Protein AF-A0A381VL06-F1 (afdb_monomer)

Nearest PDB structures (foldseek):
  8aa2-assembly1_M  TM=5.803E-01  e=2.758E-03  Bacteroides thetaiotaomicron VPI-5482
  2qqv-assembly1_A  TM=5.423E-01  e=9.545E-03  Arabidopsis thaliana
  2qqw-assembly1_A  TM=5.026E-01  e=5.872E-03  Arabidopsis thaliana
  2xqr-assembly6_K  TM=5.136E-01  e=2.390E-02  Arabidopsis thaliana
  4jnf-assembly1_A  TM=3.519E-01  e=4.912E-01  Escherichia coli K-12

Sequence (172 aa):
MIFITVFSRVNLYGQDDLIFVPDGGIRVDSAGISKALIDTAGSYLIYYSHGPDQGLAVSEDGLDFTVVNIQDHPDHRHHVLPDSTHRRYFVEIEDDTARLKSQSSDSGSGFSMDPGNRYVFSSNDAITGPHVYATYFNNALGEVYMVYLAGEIDNARSIHSEPGNNGWDLGS

Mean predicted aligned error: 9.71 Å

Foldseek 3Di:
DDDDDDPDPPPPPPPPDPPPPDAPEDDDPQKDFLDWDQDPVRKTWTWIDRPPDIWIWIGNVVRHTDTDDPVVDQDPSWDQAPVRKTKDWWWDADPNKIFIWMWIDNVSPDTDGDPDTQDTDDVQQVPPDRDWDWDWDADPQRKIKIWTFGHDVRDTDMFIDDHPCRSSHRHD

Structure (mmCIF, N/CA/C/O backbone):
data_AF-A0A381VL06-F1
#
_entry.id   AF-A0A381VL06-F1
#
loop_
_atom_site.group_PDB
_atom_site.id
_atom_site.type_symbol
_atom_site.label_atom_id
_atom_site.label_alt_id
_atom_site.label_comp_id
_atom_site.label_asym_id
_atom_site.label_entity_id
_atom_site.label_seq_id
_atom_site.pdbx_PDB_ins_code
_atom_site.Cartn_x
_atom_site.Cartn_y
_atom_site.Cartn_z
_atom_site.occupancy
_atom_site.B_iso_or_equiv
_atom_site.auth_seq_id
_atom_site.auth_comp_id
_atom_site.auth_asym_id
_atom_site.auth_atom_id
_atom_site.pdbx_PDB_model_num
ATOM 1 N N . MET A 1 1 ? 17.218 -71.974 28.015 1.00 40.94 1 MET A N 1
ATOM 2 C CA . MET A 1 1 ? 16.210 -70.933 27.730 1.00 40.94 1 MET A CA 1
ATOM 3 C C . MET A 1 1 ? 16.709 -70.164 26.519 1.00 40.94 1 MET A C 1
ATOM 5 O O . MET A 1 1 ? 17.743 -69.521 26.618 1.00 40.94 1 MET A O 1
ATOM 9 N N . ILE A 1 2 ? 16.098 -70.382 25.354 1.00 35.06 2 ILE A N 1
ATOM 10 C CA . ILE A 1 2 ? 16.576 -69.865 24.063 1.00 35.06 2 ILE A CA 1
ATOM 11 C C . ILE A 1 2 ? 15.810 -68.574 23.769 1.00 35.06 2 ILE A C 1
ATOM 13 O O . ILE A 1 2 ? 14.584 -68.594 23.712 1.00 35.06 2 ILE A O 1
ATOM 17 N N . PHE A 1 3 ? 16.532 -67.462 23.621 1.00 34.41 3 PHE A N 1
ATOM 18 C CA . PHE A 1 3 ? 15.980 -66.190 23.162 1.00 34.41 3 PHE A CA 1
ATOM 19 C C . PHE A 1 3 ? 15.841 -66.236 21.639 1.00 34.41 3 PHE A C 1
ATOM 21 O O . PHE A 1 3 ? 16.835 -66.372 20.929 1.00 34.41 3 PHE A O 1
ATOM 28 N N . ILE A 1 4 ? 14.609 -66.141 21.141 1.00 41.66 4 ILE A N 1
ATOM 29 C CA . ILE A 1 4 ? 14.327 -65.963 19.716 1.00 41.66 4 ILE A CA 1
ATOM 30 C C . ILE A 1 4 ? 14.115 -64.469 19.490 1.00 41.66 4 ILE A C 1
ATOM 32 O O . ILE A 1 4 ? 13.088 -63.912 19.871 1.00 41.66 4 ILE A O 1
ATOM 36 N N . THR A 1 5 ? 15.104 -63.816 18.887 1.00 44.34 5 THR A N 1
ATOM 37 C CA . THR A 1 5 ? 14.999 -62.426 18.440 1.00 44.34 5 THR A CA 1
ATOM 38 C C . THR A 1 5 ? 14.318 -62.415 17.074 1.00 44.34 5 THR A C 1
ATOM 40 O O . THR A 1 5 ? 14.905 -62.833 16.077 1.00 44.34 5 THR A O 1
ATOM 43 N N . VAL A 1 6 ? 13.066 -61.965 17.020 1.00 46.78 6 VAL A N 1
ATOM 44 C CA . VAL A 1 6 ? 12.343 -61.769 15.758 1.00 46.78 6 VAL A CA 1
ATOM 45 C C . VAL A 1 6 ? 12.739 -60.407 15.192 1.00 46.78 6 VAL A C 1
ATOM 47 O O . VAL A 1 6 ? 12.321 -59.369 15.699 1.00 46.78 6 VAL A O 1
ATOM 50 N N . PHE A 1 7 ? 13.560 -60.398 14.143 1.00 40.59 7 PHE A N 1
ATOM 51 C CA . PHE A 1 7 ? 13.797 -59.198 13.343 1.00 40.59 7 PHE A CA 1
ATOM 52 C C . PHE A 1 7 ? 12.617 -58.999 12.386 1.00 40.59 7 PHE A C 1
ATOM 54 O O . PHE A 1 7 ? 12.598 -59.551 11.286 1.00 40.59 7 PHE A O 1
ATOM 61 N N . SER A 1 8 ? 11.626 -58.206 12.796 1.00 43.38 8 SER A N 1
ATOM 62 C CA . SER A 1 8 ? 10.633 -57.682 11.857 1.00 43.38 8 SER A CA 1
ATOM 63 C C . SER A 1 8 ? 11.316 -56.675 10.937 1.00 43.38 8 SER A C 1
ATOM 65 O O . SER A 1 8 ? 11.743 -55.607 11.375 1.00 43.38 8 SER A O 1
ATOM 67 N N . ARG A 1 9 ? 11.418 -57.008 9.647 1.00 41.91 9 ARG A N 1
ATOM 68 C CA . ARG A 1 9 ? 11.719 -56.020 8.610 1.00 41.91 9 ARG A CA 1
ATOM 69 C C . ARG A 1 9 ? 10.518 -55.087 8.513 1.00 41.91 9 ARG A C 1
ATOM 71 O O . ARG A 1 9 ? 9.501 -55.446 7.926 1.00 41.91 9 ARG A O 1
ATOM 78 N N . VAL A 1 10 ? 10.623 -53.908 9.117 1.00 43.34 10 VAL A N 1
ATOM 79 C CA . VAL A 1 10 ? 9.731 -52.796 8.792 1.00 43.34 10 VAL A CA 1
ATOM 80 C C . VAL A 1 10 ? 10.083 -52.398 7.364 1.00 43.34 10 VAL A C 1
ATOM 82 O O . VAL A 1 10 ? 11.092 -51.741 7.125 1.00 43.34 10 VAL A O 1
ATOM 85 N N . ASN A 1 11 ? 9.293 -52.863 6.399 1.00 43.97 11 ASN A N 1
ATOM 86 C CA . ASN A 1 11 ? 9.288 -52.250 5.082 1.00 43.97 11 ASN A CA 1
ATOM 87 C C . ASN A 1 11 ? 8.649 -50.872 5.275 1.00 43.97 11 ASN A C 1
ATOM 89 O O . ASN A 1 11 ? 7.426 -50.764 5.352 1.00 43.97 11 ASN A O 1
ATOM 93 N N . LEU A 1 12 ? 9.479 -49.835 5.424 1.00 39.75 12 LEU A N 1
ATOM 94 C CA . LEU A 1 12 ? 9.047 -48.474 5.140 1.00 39.75 12 LEU A CA 1
ATOM 95 C C . LEU A 1 12 ? 8.699 -48.450 3.651 1.00 39.75 12 LEU A C 1
ATOM 97 O O . LEU A 1 12 ? 9.572 -48.309 2.798 1.00 39.75 12 LEU A O 1
ATOM 101 N N . TYR A 1 13 ? 7.423 -48.647 3.344 1.00 47.84 13 TYR A N 1
ATOM 102 C CA . TYR A 1 13 ? 6.878 -48.161 2.093 1.00 47.84 13 TYR A CA 1
ATOM 103 C C . TYR A 1 13 ? 6.886 -46.641 2.214 1.00 47.84 13 TYR A C 1
ATOM 105 O O . TYR A 1 13 ? 6.074 -46.066 2.938 1.00 47.84 13 TYR A O 1
ATOM 113 N N . GLY A 1 14 ? 7.867 -46.002 1.573 1.00 46.75 14 GLY A N 1
ATOM 114 C CA . GLY A 1 14 ? 7.720 -44.606 1.194 1.00 46.75 14 GLY A CA 1
ATOM 115 C C . GLY A 1 14 ? 6.459 -44.543 0.351 1.00 46.75 14 GLY A C 1
ATOM 116 O O . GLY A 1 14 ? 6.389 -45.185 -0.692 1.00 46.75 14 GLY A O 1
ATOM 117 N N . GLN A 1 15 ? 5.420 -43.905 0.878 1.00 51.75 15 GLN A N 1
ATOM 118 C CA . GLN A 1 15 ? 4.230 -43.641 0.099 1.00 51.75 15 GLN A CA 1
ATOM 119 C C . GLN A 1 15 ? 4.653 -42.630 -0.965 1.00 51.75 15 GLN A C 1
ATOM 121 O O . GLN A 1 15 ? 4.953 -41.481 -0.641 1.00 51.75 15 GLN A O 1
ATOM 126 N N . ASP A 1 16 ? 4.783 -43.136 -2.188 1.00 54.09 16 ASP A N 1
ATOM 127 C CA . ASP A 1 16 ? 5.078 -42.372 -3.388 1.00 54.09 16 ASP A CA 1
ATOM 128 C C . ASP A 1 16 ? 4.147 -41.154 -3.482 1.00 54.09 16 ASP A C 1
ATOM 130 O O . ASP A 1 16 ? 2.936 -41.258 -3.278 1.00 54.09 16 ASP A O 1
ATOM 134 N N . ASP A 1 17 ? 4.779 -40.017 -3.765 1.00 55.78 17 ASP A N 1
ATOM 135 C CA . ASP A 1 17 ? 4.251 -38.754 -4.266 1.00 55.78 17 ASP A CA 1
ATOM 136 C C . ASP A 1 17 ? 3.023 -38.158 -3.557 1.00 55.78 17 ASP A C 1
ATOM 138 O O . ASP A 1 17 ? 1.868 -38.534 -3.764 1.00 55.78 17 ASP A O 1
ATOM 142 N N . LEU A 1 18 ? 3.266 -37.081 -2.801 1.00 48.75 18 LEU A N 1
ATOM 143 C CA . LEU A 1 18 ? 2.243 -36.067 -2.561 1.00 48.75 18 LEU A CA 1
ATOM 144 C C . LEU A 1 18 ? 1.823 -35.492 -3.921 1.00 48.75 18 LEU A C 1
ATOM 146 O O . LEU A 1 18 ? 2.473 -34.596 -4.460 1.00 48.75 18 LEU A O 1
ATOM 150 N N . ILE A 1 19 ? 0.741 -36.020 -4.489 1.00 59.50 19 ILE A N 1
ATOM 151 C CA . ILE A 1 19 ? 0.107 -35.443 -5.670 1.00 59.50 19 ILE A CA 1
ATOM 152 C C . ILE A 1 19 ? -0.602 -34.169 -5.212 1.00 59.50 19 ILE A C 1
ATOM 154 O O . ILE A 1 19 ? -1.742 -34.193 -4.749 1.00 59.50 19 ILE A O 1
ATOM 158 N N . PHE A 1 20 ? 0.090 -33.042 -5.339 1.00 53.22 20 PHE A N 1
ATOM 159 C CA . PHE A 1 20 ? -0.535 -31.731 -5.268 1.00 53.22 20 PHE A CA 1
ATOM 160 C C . PHE A 1 20 ? -1.337 -31.529 -6.552 1.00 53.22 20 PHE A C 1
ATOM 162 O O . PHE A 1 20 ? -0.794 -31.126 -7.579 1.00 53.22 20 PHE A O 1
ATOM 169 N N . VAL A 1 21 ? -2.633 -31.839 -6.505 1.00 65.88 21 VAL A N 1
ATOM 170 C CA . VAL A 1 21 ? -3.592 -31.264 -7.450 1.00 65.88 21 VAL A CA 1
ATOM 171 C C . VAL A 1 21 ? -3.866 -29.866 -6.915 1.00 65.88 21 VAL A C 1
ATOM 173 O O . VAL A 1 21 ? -4.488 -29.757 -5.857 1.00 65.88 21 VAL A O 1
ATOM 176 N N . PRO A 1 22 ? -3.353 -28.800 -7.550 1.00 59.28 22 PRO A N 1
ATOM 177 C CA . PRO A 1 22 ? -3.680 -27.471 -7.079 1.00 59.28 22 PRO A CA 1
ATOM 178 C C . PRO A 1 22 ? -5.181 -27.273 -7.296 1.00 59.28 22 PRO A C 1
ATOM 180 O O . PRO A 1 22 ? -5.742 -27.843 -8.240 1.00 59.28 22 PRO A O 1
ATOM 183 N N . ASP A 1 23 ? -5.819 -26.529 -6.400 1.00 62.91 23 ASP A N 1
ATOM 184 C CA . ASP A 1 23 ? -7.258 -26.297 -6.453 1.00 62.91 23 ASP A CA 1
ATOM 185 C C . ASP A 1 23 ? -7.713 -25.761 -7.826 1.00 62.91 23 ASP A C 1
ATOM 187 O O . ASP A 1 23 ? -6.926 -25.305 -8.671 1.00 62.91 23 ASP A O 1
ATOM 191 N N . GLY A 1 24 ? -9.020 -25.880 -8.063 1.00 58.56 24 GLY A N 1
ATOM 192 C CA . GLY A 1 24 ? -9.675 -25.317 -9.241 1.00 58.56 24 GLY A CA 1
ATOM 193 C C . GLY A 1 24 ? -9.765 -23.789 -9.216 1.00 58.56 24 GLY A C 1
ATOM 194 O O . GLY A 1 24 ? -10.389 -23.234 -10.119 1.00 58.56 24 GLY A O 1
ATOM 195 N N . GLY A 1 25 ? -9.173 -23.128 -8.211 1.00 64.25 25 GLY A N 1
ATOM 196 C CA . GLY A 1 25 ? -9.212 -21.687 -8.032 1.00 64.25 25 GLY A CA 1
ATOM 197 C C . GLY A 1 25 ? -8.697 -20.942 -9.262 1.00 64.25 25 GLY A C 1
ATOM 198 O O . GLY A 1 25 ? -8.001 -21.489 -10.126 1.00 64.25 25 GLY A O 1
ATOM 199 N N . ILE A 1 26 ? -9.057 -19.660 -9.369 1.00 65.38 26 ILE A N 1
ATOM 200 C CA . ILE A 1 26 ? -8.645 -18.846 -10.514 1.00 65.38 26 ILE A CA 1
ATOM 201 C C . ILE A 1 26 ? -7.125 -18.751 -10.549 1.00 65.38 26 ILE A C 1
ATOM 203 O O . ILE A 1 26 ? -6.494 -18.147 -9.682 1.00 65.38 26 ILE A O 1
ATOM 207 N N . ARG A 1 27 ? -6.553 -19.264 -11.637 1.00 68.94 27 ARG A N 1
ATOM 208 C CA . ARG A 1 27 ? -5.181 -18.972 -12.031 1.00 68.94 27 ARG A CA 1
ATOM 209 C C . ARG A 1 27 ? -5.211 -17.869 -13.062 1.00 68.94 27 ARG A C 1
ATOM 211 O O . ARG A 1 27 ? -5.679 -18.066 -14.181 1.00 68.94 27 ARG A O 1
ATOM 218 N N . VAL A 1 28 ? -4.720 -16.705 -12.667 1.00 65.56 28 VAL A N 1
ATOM 219 C CA . VAL A 1 28 ? -4.383 -15.661 -13.625 1.00 65.56 28 VAL A CA 1
ATOM 220 C C . VAL A 1 28 ? -2.898 -15.813 -13.920 1.00 65.56 28 VAL A C 1
ATOM 222 O O . VAL A 1 28 ? -2.057 -15.531 -13.066 1.00 65.56 28 VAL A O 1
ATOM 225 N N . ASP A 1 29 ? -2.582 -16.325 -15.107 1.00 69.06 29 ASP A N 1
ATOM 226 C CA . ASP A 1 29 ? -1.197 -16.442 -15.554 1.00 69.06 29 ASP A CA 1
ATOM 227 C C . ASP A 1 29 ? -0.547 -15.056 -15.606 1.00 69.06 29 ASP A C 1
ATOM 229 O O . ASP A 1 29 ? -1.183 -14.068 -15.973 1.00 69.06 29 ASP A O 1
ATOM 233 N N . SER A 1 30 ? 0.731 -14.984 -15.223 1.00 71.50 30 SER A N 1
ATOM 234 C CA . SER A 1 30 ? 1.514 -13.740 -15.257 1.00 71.50 30 SER A CA 1
ATOM 235 C C . SER A 1 30 ? 0.873 -12.566 -14.498 1.00 71.50 30 SER A C 1
ATOM 237 O O . SER A 1 30 ? 1.037 -11.407 -14.890 1.00 71.50 30 SER A O 1
ATOM 239 N N . ALA A 1 31 ? 0.176 -12.857 -13.395 1.00 78.94 31 ALA A N 1
ATOM 240 C CA . ALA A 1 31 ? -0.429 -11.849 -12.537 1.00 78.94 31 ALA A CA 1
ATOM 241 C C . ALA A 1 31 ? 0.341 -11.616 -11.232 1.00 78.94 31 ALA A C 1
ATOM 243 O O . ALA A 1 31 ? 0.864 -12.547 -10.617 1.00 78.94 31 ALA A O 1
ATOM 244 N N . GLY A 1 32 ? 0.368 -10.360 -10.788 1.00 80.44 32 GLY A N 1
ATOM 245 C CA . GLY A 1 32 ? 0.834 -9.973 -9.460 1.00 80.44 32 GLY A CA 1
ATOM 246 C C . GLY A 1 32 ? -0.351 -9.704 -8.541 1.00 80.44 32 GLY A C 1
ATOM 247 O O . GLY A 1 32 ? -1.239 -8.931 -8.892 1.00 80.44 32 GLY A O 1
ATOM 248 N N . ILE A 1 33 ? -0.383 -10.310 -7.353 1.00 84.75 33 ILE A N 1
ATOM 249 C CA . ILE A 1 33 ? -1.401 -9.972 -6.350 1.00 84.75 33 ILE A CA 1
ATOM 250 C C . ILE A 1 33 ? -1.068 -8.590 -5.788 1.00 84.75 33 ILE A C 1
ATOM 252 O O . ILE A 1 33 ? 0.014 -8.384 -5.243 1.00 84.75 33 ILE A O 1
ATOM 256 N N . SER A 1 34 ? -2.002 -7.648 -5.911 1.00 82.62 34 SER A N 1
ATOM 257 C CA . SER A 1 34 ? -1.853 -6.301 -5.357 1.00 82.62 34 SER A CA 1
ATOM 258 C C . SER A 1 34 ? -2.492 -6.178 -3.976 1.00 82.62 34 SER A C 1
ATOM 260 O O . SER A 1 34 ? -1.977 -5.448 -3.131 1.00 82.62 34 SER A O 1
ATOM 262 N N . LYS A 1 35 ? -3.590 -6.903 -3.714 1.00 88.12 35 LYS A N 1
ATOM 263 C CA . LYS A 1 35 ? -4.197 -6.995 -2.380 1.00 88.12 35 LYS A CA 1
ATOM 264 C C . LYS A 1 35 ? -5.121 -8.205 -2.254 1.00 88.12 35 LYS A C 1
ATOM 266 O O . LYS A 1 35 ? -5.853 -8.508 -3.188 1.00 88.12 35 LYS A O 1
ATOM 271 N N . ALA A 1 36 ? -5.160 -8.819 -1.075 1.00 89.38 36 ALA A N 1
ATOM 272 C CA . ALA A 1 36 ? -6.183 -9.789 -0.692 1.00 89.38 36 ALA A CA 1
ATOM 273 C C . ALA A 1 36 ? -6.846 -9.357 0.625 1.00 89.38 36 ALA A C 1
ATOM 275 O O . ALA A 1 36 ? -6.154 -8.894 1.534 1.00 89.38 36 ALA A O 1
ATOM 276 N N . LEU A 1 37 ? -8.173 -9.458 0.723 1.00 91.94 37 LEU A N 1
ATOM 277 C CA . LEU A 1 37 ? -8.927 -9.186 1.953 1.00 91.94 37 LEU A CA 1
ATOM 278 C C . LEU A 1 37 ? -10.281 -9.906 1.959 1.00 91.94 37 LEU A C 1
ATOM 280 O O . LEU A 1 37 ? -10.715 -10.423 0.936 1.00 91.94 37 LEU A O 1
ATOM 284 N N . ILE A 1 38 ? -10.947 -9.885 3.110 1.00 92.56 38 ILE A N 1
ATOM 285 C CA . ILE A 1 38 ? -12.366 -10.221 3.250 1.00 92.56 38 ILE A CA 1
ATOM 286 C C . ILE A 1 38 ? -13.106 -8.901 3.471 1.00 92.56 38 ILE A C 1
ATOM 288 O O . ILE A 1 38 ? -12.672 -8.099 4.304 1.00 92.56 38 ILE A O 1
ATOM 292 N N . ASP A 1 39 ? -14.153 -8.633 2.696 1.00 88.62 39 ASP A N 1
ATOM 293 C CA . ASP A 1 39 ? -14.948 -7.417 2.857 1.00 88.62 39 ASP A CA 1
ATOM 294 C C . ASP A 1 39 ? -15.927 -7.509 4.043 1.00 88.62 39 ASP A C 1
ATOM 296 O O . ASP A 1 39 ? -15.972 -8.488 4.790 1.00 88.62 39 ASP A O 1
ATOM 300 N N . THR A 1 40 ? -16.712 -6.452 4.256 1.00 86.50 40 THR A N 1
ATOM 301 C CA . THR A 1 40 ? -17.678 -6.396 5.362 1.00 86.50 40 THR A CA 1
ATOM 302 C C . THR A 1 40 ? -18.896 -7.296 5.158 1.00 86.50 40 THR A C 1
ATOM 304 O O . THR A 1 40 ? -19.598 -7.570 6.133 1.00 86.50 40 THR A O 1
ATOM 307 N N . ALA A 1 41 ? -19.160 -7.748 3.929 1.00 88.56 41 ALA A N 1
ATOM 308 C CA . ALA A 1 41 ? -20.201 -8.723 3.625 1.00 88.56 41 ALA A CA 1
ATOM 309 C C . ALA A 1 41 ? -19.724 -10.167 3.863 1.00 88.56 41 ALA A C 1
ATOM 311 O O . ALA A 1 41 ? -20.557 -11.060 4.011 1.00 88.56 41 ALA A O 1
ATOM 312 N N . GLY A 1 42 ? -18.410 -10.379 3.982 1.00 90.94 42 GLY A N 1
ATOM 313 C CA . GLY A 1 42 ? -17.792 -11.688 4.179 1.00 90.94 42 GLY A CA 1
ATOM 314 C C . GLY A 1 42 ? -17.232 -12.296 2.894 1.00 90.94 42 GLY A C 1
ATOM 315 O O . GLY A 1 42 ? -16.717 -13.411 2.945 1.00 90.94 42 GLY A O 1
ATOM 316 N N . SER A 1 43 ? -17.286 -11.577 1.771 1.00 92.94 43 SER A N 1
ATOM 317 C CA . SER A 1 43 ? -16.743 -12.040 0.498 1.00 92.94 43 SER A CA 1
ATOM 318 C C . SER A 1 43 ? -15.221 -11.868 0.488 1.00 92.94 43 SER A C 1
ATOM 320 O O . SER A 1 43 ? -14.673 -10.870 0.962 1.00 92.94 43 SER A O 1
ATOM 322 N N . TYR A 1 44 ? -14.513 -12.837 -0.076 1.00 93.19 44 TYR A N 1
ATOM 323 C CA . TYR A 1 44 ? -13.073 -12.803 -0.305 1.00 93.19 44 TYR A CA 1
ATOM 324 C C . TYR A 1 44 ? -12.780 -12.045 -1.598 1.00 93.19 44 TYR A C 1
ATOM 326 O O . TYR A 1 44 ? -13.320 -12.375 -2.650 1.00 93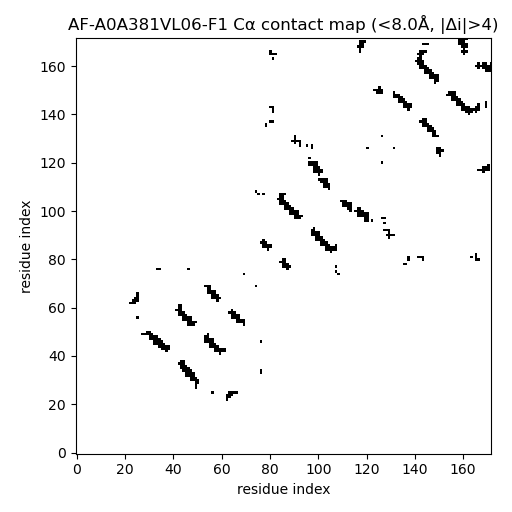.19 44 TYR A O 1
ATOM 334 N N . LEU A 1 45 ? -11.905 -11.044 -1.538 1.00 93.69 45 LEU A N 1
ATOM 335 C CA . LEU A 1 45 ? -11.514 -10.209 -2.673 1.00 93.69 45 LEU A CA 1
ATOM 336 C C . LEU A 1 45 ? -10.015 -10.357 -2.929 1.00 93.69 45 LEU A C 1
ATOM 338 O O . LEU A 1 45 ? -9.203 -10.130 -2.029 1.00 93.69 45 LEU A O 1
ATOM 342 N N . ILE A 1 46 ? -9.648 -10.651 -4.176 1.00 92.50 46 ILE A N 1
ATOM 343 C CA . ILE A 1 46 ? -8.267 -10.645 -4.665 1.00 92.50 46 ILE A CA 1
ATOM 344 C C . ILE A 1 46 ? -8.149 -9.607 -5.776 1.00 92.50 46 ILE A C 1
ATOM 346 O O . ILE A 1 46 ? -8.640 -9.793 -6.889 1.00 92.50 46 ILE A O 1
ATOM 350 N N . TYR A 1 47 ? -7.454 -8.519 -5.473 1.00 92.25 47 TYR A N 1
ATOM 351 C CA . TYR A 1 47 ? -7.005 -7.548 -6.455 1.00 92.25 47 TYR A CA 1
ATOM 352 C C . TYR A 1 47 ? -5.685 -8.018 -7.052 1.00 92.25 47 TYR A C 1
ATOM 354 O O . TYR A 1 47 ? -4.755 -8.388 -6.327 1.00 92.25 47 TYR A O 1
ATOM 362 N N . TYR A 1 48 ? -5.585 -7.965 -8.374 1.00 89.38 48 TYR A N 1
ATOM 363 C CA . TYR A 1 48 ? -4.392 -8.389 -9.094 1.00 89.38 48 TYR A CA 1
ATOM 364 C C . TYR A 1 48 ? -4.073 -7.444 -10.252 1.00 89.38 48 TYR A C 1
ATOM 366 O O . TYR A 1 48 ? -4.943 -6.735 -10.758 1.00 89.38 48 TYR A O 1
ATOM 374 N N . SER A 1 49 ? -2.811 -7.425 -10.662 1.00 87.06 49 SER A N 1
ATOM 375 C CA . SER A 1 49 ? -2.352 -6.811 -11.902 1.00 87.06 49 SER A CA 1
ATOM 376 C C . SER A 1 49 ? -2.027 -7.892 -12.923 1.00 87.06 49 SER A C 1
ATOM 378 O O . SER A 1 49 ? -1.463 -8.923 -12.571 1.00 87.06 49 SER A O 1
ATOM 380 N N . HIS A 1 50 ? -2.351 -7.653 -14.188 1.00 82.31 50 HIS A N 1
ATOM 381 C CA . HIS A 1 50 ? -1.923 -8.485 -15.309 1.00 82.31 50 HIS A CA 1
ATOM 382 C C . HIS A 1 50 ? -1.358 -7.557 -16.388 1.00 82.31 50 HIS A C 1
ATOM 384 O O . HIS A 1 50 ? -2.094 -6.900 -17.121 1.00 82.31 50 HIS A O 1
ATOM 390 N N . GLY A 1 51 ? -0.028 -7.426 -16.420 1.00 79.12 51 GLY A N 1
ATOM 391 C CA . GLY A 1 51 ? 0.623 -6.360 -17.182 1.00 79.12 51 GLY A CA 1
ATOM 392 C C . GLY A 1 51 ? 0.176 -4.969 -16.690 1.00 79.12 51 GLY A C 1
ATOM 393 O O . GLY A 1 51 ? 0.249 -4.716 -15.485 1.00 79.12 51 GLY A O 1
ATOM 394 N N . PRO A 1 52 ? -0.272 -4.059 -17.579 1.00 75.56 52 PRO A N 1
ATOM 395 C CA . PRO A 1 52 ? -0.773 -2.741 -17.182 1.00 75.56 52 PRO A CA 1
ATOM 396 C C . PRO A 1 52 ? -2.191 -2.782 -16.585 1.00 75.56 52 PRO A C 1
ATOM 398 O O . PRO A 1 52 ? -2.615 -1.811 -15.956 1.00 75.56 52 PRO A O 1
ATOM 401 N N . ASP A 1 53 ? -2.921 -3.883 -16.773 1.00 84.12 53 ASP A N 1
ATOM 402 C CA . ASP A 1 53 ? -4.329 -3.979 -16.408 1.00 84.12 53 ASP A CA 1
ATOM 403 C C . ASP A 1 53 ? -4.506 -4.373 -14.939 1.00 84.12 53 ASP A C 1
ATOM 405 O O . ASP A 1 53 ? -3.693 -5.091 -14.352 1.00 84.12 53 ASP A O 1
ATOM 409 N N . GLN A 1 54 ? -5.595 -3.896 -14.336 1.00 88.69 54 GLN A N 1
ATOM 410 C CA . GLN A 1 54 ? -5.996 -4.218 -12.966 1.00 88.69 54 GLN A CA 1
ATOM 411 C C . GLN A 1 54 ? -7.270 -5.058 -13.001 1.00 88.69 54 GLN A C 1
ATOM 413 O O . GLN A 1 54 ? -8.207 -4.733 -13.731 1.00 88.69 54 GLN A O 1
ATOM 418 N N . GLY A 1 55 ? -7.318 -6.103 -12.183 1.00 92.00 55 GLY A N 1
ATOM 419 C CA . GLY A 1 55 ? -8.460 -6.998 -12.070 1.00 92.00 55 GLY A CA 1
ATOM 420 C C . GLY A 1 55 ? -8.875 -7.244 -10.626 1.00 92.00 55 GLY A C 1
ATOM 421 O O . GLY A 1 55 ? -8.144 -6.941 -9.678 1.00 92.00 55 GLY A O 1
ATOM 422 N N . LEU A 1 56 ? -10.078 -7.795 -10.485 1.00 93.62 56 LEU A N 1
ATOM 423 C CA . LEU A 1 56 ? -10.649 -8.237 -9.223 1.00 93.62 56 LEU A CA 1
ATOM 424 C C . LEU A 1 56 ? -11.252 -9.627 -9.422 1.00 93.62 56 LEU A C 1
ATOM 426 O O . LEU A 1 56 ? -12.018 -9.855 -10.359 1.00 93.62 56 LEU A O 1
ATOM 430 N N . ALA A 1 57 ? -10.905 -10.540 -8.526 1.00 92.94 57 ALA A N 1
ATOM 431 C CA . ALA A 1 57 ? -11.562 -11.824 -8.382 1.00 92.94 57 ALA A CA 1
ATOM 432 C C . ALA A 1 57 ? -12.246 -11.891 -7.011 1.00 92.94 57 ALA A C 1
ATOM 434 O O . ALA A 1 57 ? -11.657 -11.475 -6.011 1.00 92.94 57 ALA A O 1
ATOM 435 N N . VAL A 1 58 ? -13.477 -12.401 -6.969 1.00 93.69 58 VAL A N 1
ATOM 436 C CA . VAL A 1 58 ? -14.286 -12.511 -5.743 1.00 93.69 58 VAL A CA 1
ATOM 437 C C . VAL A 1 58 ? -14.665 -13.958 -5.458 1.00 93.69 58 VAL A C 1
ATOM 439 O O . VAL A 1 58 ? -14.842 -14.733 -6.395 1.00 93.69 58 VAL A O 1
ATOM 442 N N . SER A 1 59 ? -14.799 -14.320 -4.186 1.00 92.25 59 SER A N 1
ATOM 443 C CA . SER A 1 59 ? -15.241 -15.645 -3.741 1.00 92.25 59 SER A CA 1
ATOM 444 C C . SER A 1 59 ? -16.088 -15.530 -2.473 1.00 92.25 59 SER A C 1
ATOM 446 O O . SER A 1 59 ? -15.825 -14.680 -1.630 1.00 92.25 59 SER A O 1
ATOM 448 N N . GLU A 1 60 ? -17.088 -16.393 -2.323 1.00 92.38 60 GLU A N 1
ATOM 449 C CA . GLU A 1 60 ? -17.924 -16.476 -1.113 1.00 92.38 60 GLU A CA 1
ATOM 450 C C . GLU A 1 60 ? -17.400 -17.517 -0.109 1.00 92.38 60 GLU A C 1
ATOM 452 O O . GLU A 1 60 ? -17.675 -17.428 1.085 1.00 92.38 60 GLU A O 1
ATOM 457 N N . ASP A 1 61 ? -16.639 -18.510 -0.575 1.00 88.56 61 ASP A N 1
ATOM 458 C CA . ASP A 1 61 ? -16.113 -19.614 0.239 1.00 88.56 61 ASP A CA 1
ATOM 459 C C . ASP A 1 61 ? -14.587 -19.565 0.427 1.00 88.56 61 ASP A C 1
ATOM 461 O O . ASP A 1 61 ? -14.026 -20.350 1.194 1.00 88.56 61 ASP A O 1
ATOM 465 N N . GLY A 1 62 ? -13.920 -18.629 -0.252 1.00 85.50 62 GLY A N 1
ATOM 466 C CA . GLY A 1 62 ? -12.472 -18.451 -0.236 1.00 85.50 62 GLY A CA 1
ATOM 467 C C . GLY A 1 62 ?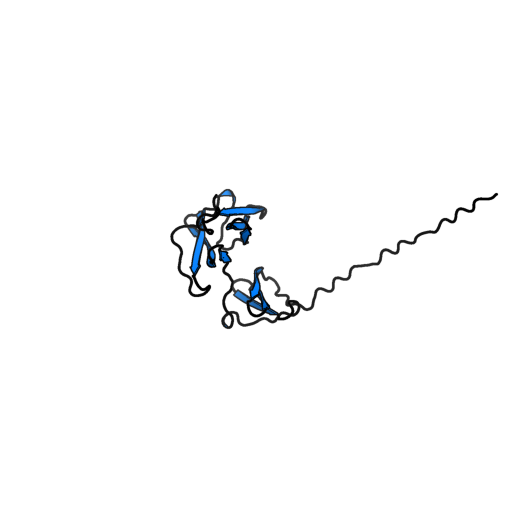 -11.711 -19.486 -1.064 1.00 85.50 62 GLY A C 1
ATOM 468 O O . GLY A 1 62 ? -10.482 -19.508 -1.000 1.00 85.50 62 GLY A O 1
ATOM 469 N N . LEU A 1 63 ? -12.413 -20.333 -1.822 1.00 83.38 63 LEU A N 1
ATOM 470 C CA . LEU A 1 63 ? -11.844 -21.409 -2.633 1.00 83.38 63 LEU A CA 1
ATOM 471 C C . LEU A 1 63 ? -12.125 -21.170 -4.117 1.00 83.38 63 LEU A C 1
ATOM 473 O O . LEU A 1 63 ? -11.200 -21.138 -4.931 1.00 83.38 63 LEU A O 1
ATOM 477 N N . ASP A 1 64 ? -13.391 -20.938 -4.460 1.00 85.19 64 ASP A N 1
ATOM 478 C CA . ASP A 1 64 ? -13.830 -20.738 -5.834 1.00 85.19 64 ASP A CA 1
ATOM 479 C C . ASP A 1 64 ? -13.964 -19.243 -6.124 1.00 85.19 64 ASP A C 1
ATOM 481 O O . ASP A 1 64 ? -14.871 -18.562 -5.639 1.00 85.19 64 ASP A O 1
ATOM 485 N N . PHE A 1 65 ? -13.037 -18.718 -6.924 1.00 88.94 65 PHE A N 1
ATOM 486 C CA . PHE A 1 65 ? -13.027 -17.313 -7.316 1.00 88.94 65 PHE A CA 1
ATOM 487 C C . PHE A 1 65 ? -13.711 -17.102 -8.671 1.00 88.94 65 PHE A C 1
ATOM 489 O O . PHE A 1 65 ? -13.676 -17.961 -9.549 1.00 88.94 65 PHE A O 1
ATOM 496 N N . THR A 1 66 ? -14.298 -15.923 -8.871 1.00 91.38 66 THR A N 1
ATOM 497 C CA . THR A 1 66 ? -14.854 -15.457 -10.151 1.00 91.38 66 THR A CA 1
ATOM 498 C C . THR A 1 66 ? -14.268 -14.090 -10.501 1.00 91.38 66 THR A C 1
ATOM 500 O O . THR A 1 66 ? -14.283 -13.187 -9.666 1.00 91.38 66 THR A O 1
ATOM 503 N N . VAL A 1 67 ? -13.755 -13.918 -11.728 1.00 91.94 67 VAL A N 1
ATOM 504 C CA . VAL A 1 67 ? -13.314 -12.599 -12.217 1.00 91.94 67 VAL A CA 1
ATOM 505 C C . VAL A 1 67 ? -14.535 -11.717 -12.429 1.00 91.94 67 VAL A C 1
ATOM 507 O O . VAL A 1 67 ? -15.479 -12.107 -13.115 1.00 91.94 67 VAL A O 1
ATOM 510 N N . VAL A 1 68 ? -14.486 -10.511 -11.880 1.00 92.75 68 VAL A N 1
ATOM 511 C CA . VAL A 1 68 ? -15.549 -9.513 -11.996 1.00 92.75 68 VAL A CA 1
ATOM 512 C C . VAL A 1 68 ? -14.999 -8.210 -12.559 1.00 92.75 68 VAL A C 1
ATOM 514 O O . VAL A 1 68 ? -13.790 -7.968 -12.588 1.00 92.75 68 VAL A O 1
ATOM 517 N N . ASN A 1 69 ? -15.899 -7.343 -13.013 1.00 92.06 69 ASN A N 1
ATOM 518 C CA . ASN A 1 69 ? -15.525 -5.982 -13.348 1.00 92.06 69 ASN A CA 1
ATOM 519 C C . ASN A 1 69 ? -15.211 -5.217 -12.056 1.00 92.06 69 ASN A C 1
ATOM 521 O O . ASN A 1 69 ? -16.080 -4.999 -11.216 1.00 92.06 69 ASN A O 1
ATOM 525 N N . ILE A 1 70 ? -13.959 -4.781 -11.919 1.00 92.12 70 ILE A N 1
ATOM 526 C CA . ILE A 1 70 ? -13.474 -4.068 -10.733 1.00 92.12 70 ILE A CA 1
ATOM 527 C C . ILE A 1 70 ? -14.274 -2.792 -10.426 1.00 92.12 70 ILE A C 1
ATOM 529 O O . ILE A 1 70 ? -14.372 -2.411 -9.266 1.00 92.12 70 ILE A O 1
ATOM 533 N N . GLN A 1 71 ? -14.860 -2.140 -11.437 1.00 91.12 71 GLN A N 1
ATOM 534 C CA . GLN A 1 71 ? -15.623 -0.896 -11.256 1.00 91.12 71 GLN A CA 1
ATOM 535 C C . GLN A 1 71 ? -16.999 -1.112 -10.614 1.00 91.12 71 GLN A C 1
ATOM 537 O O . GLN A 1 71 ? -17.600 -0.153 -10.135 1.00 91.12 71 GLN A O 1
ATOM 542 N N . ASP A 1 72 ? -17.480 -2.355 -10.578 1.00 91.81 72 ASP A N 1
ATOM 543 C CA . ASP A 1 72 ? -18.765 -2.701 -9.966 1.00 91.81 72 ASP A CA 1
ATOM 544 C C . ASP A 1 72 ? -18.629 -2.945 -8.448 1.00 91.81 72 ASP A C 1
ATOM 546 O O . ASP A 1 72 ? -19.626 -3.176 -7.763 1.00 91.81 72 ASP A O 1
ATOM 550 N N . HIS A 1 73 ? -17.406 -2.861 -7.905 1.00 89.94 73 HIS A N 1
ATOM 551 C CA . HIS A 1 73 ? -17.089 -3.103 -6.497 1.00 89.94 73 HIS A CA 1
ATOM 552 C C . HIS A 1 73 ? -16.364 -1.904 -5.856 1.00 89.94 73 HIS A C 1
ATOM 554 O O . HIS A 1 73 ? -15.602 -1.202 -6.527 1.00 89.94 73 HIS A O 1
ATOM 560 N N . PRO A 1 74 ? -16.549 -1.654 -4.543 1.00 88.62 74 PRO A N 1
ATOM 561 C CA . PRO A 1 74 ? -15.779 -0.635 -3.838 1.00 88.62 74 PRO A CA 1
ATOM 562 C C . PRO A 1 74 ? -14.277 -0.945 -3.863 1.00 88.62 74 PRO A C 1
ATOM 564 O O . PRO A 1 74 ? -13.858 -2.071 -3.607 1.00 88.62 74 PRO A O 1
ATOM 567 N N . ASP A 1 75 ? -13.447 0.065 -4.128 1.00 88.88 75 ASP A N 1
ATOM 568 C CA . ASP A 1 75 ? -11.996 -0.114 -4.221 1.00 88.88 75 ASP A CA 1
ATOM 569 C C . ASP A 1 75 ? -11.326 -0.141 -2.838 1.00 88.88 75 ASP A C 1
ATOM 571 O O . ASP A 1 75 ? -10.994 0.888 -2.232 1.00 88.88 75 ASP A O 1
ATOM 575 N N . HIS A 1 76 ? -11.061 -1.357 -2.368 1.00 90.12 76 HIS A N 1
ATOM 576 C CA . HIS A 1 76 ? -10.447 -1.626 -1.072 1.00 90.12 76 HIS A CA 1
ATOM 577 C C . HIS A 1 76 ? -8.910 -1.615 -1.084 1.00 90.12 76 HIS A C 1
ATOM 579 O O . HIS A 1 76 ? -8.294 -1.990 -0.083 1.00 90.12 76 HIS A O 1
ATOM 585 N N . ARG A 1 77 ? -8.249 -1.156 -2.159 1.00 89.69 77 ARG A N 1
ATOM 586 C CA . ARG A 1 77 ? -6.772 -1.059 -2.259 1.00 89.69 77 ARG A CA 1
ATOM 587 C C . ARG A 1 77 ? -6.181 0.134 -1.489 1.00 89.69 77 ARG A C 1
ATOM 589 O O . ARG A 1 77 ? -5.319 0.855 -1.977 1.00 89.69 77 ARG A O 1
ATOM 596 N N . HIS A 1 78 ? -6.657 0.348 -0.270 1.00 93.00 78 HIS A N 1
ATOM 597 C CA . HIS A 1 78 ? -6.159 1.325 0.694 1.00 93.00 78 HIS A CA 1
ATOM 598 C C . HIS A 1 78 ? -5.841 0.622 2.020 1.00 93.00 78 HIS A C 1
ATOM 600 O O . HIS A 1 78 ? -6.405 -0.428 2.320 1.00 93.00 78 HIS A O 1
ATOM 606 N N . HIS A 1 79 ? -4.942 1.172 2.820 1.00 94.25 79 HIS A N 1
ATOM 607 C CA . HIS A 1 79 ? -4.657 0.716 4.179 1.00 94.25 79 HIS A CA 1
ATOM 608 C C . HIS A 1 79 ? -5.510 1.502 5.178 1.00 94.25 79 HIS A C 1
ATOM 610 O O . HIS A 1 79 ? -5.682 2.706 5.003 1.00 94.25 79 HIS A O 1
ATOM 616 N N . VAL A 1 80 ? -6.059 0.845 6.198 1.00 94.94 80 VAL A N 1
ATOM 617 C CA . VAL A 1 80 ? -6.801 1.527 7.273 1.00 94.94 80 VAL A CA 1
ATOM 618 C C . VAL A 1 80 ? -5.835 1.763 8.425 1.00 94.94 80 VAL A C 1
ATOM 620 O O . VAL A 1 80 ? -5.248 0.816 8.945 1.00 94.94 80 VAL A O 1
ATOM 623 N N . LEU A 1 81 ? -5.637 3.024 8.792 1.00 96.69 81 LEU A N 1
ATOM 624 C CA . LEU A 1 81 ? -4.689 3.456 9.815 1.00 96.69 81 LEU A CA 1
ATOM 625 C C . LEU A 1 81 ? -5.278 3.313 11.230 1.00 96.69 81 LEU A C 1
ATOM 627 O O . LEU A 1 81 ? -6.489 3.129 11.373 1.00 96.69 81 LEU A O 1
ATOM 631 N N . PRO A 1 82 ? -4.455 3.404 12.293 1.00 96.38 82 PRO A N 1
ATOM 632 C CA . PRO A 1 82 ? -4.930 3.297 13.677 1.00 96.38 82 PRO A CA 1
ATOM 633 C C . PRO A 1 82 ? -6.008 4.324 14.055 1.00 96.38 82 PRO A C 1
ATOM 635 O O . PRO A 1 82 ? -6.862 4.040 14.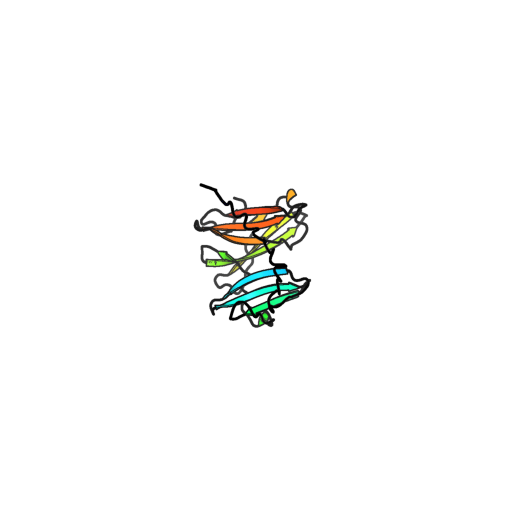891 1.00 96.38 82 PRO A O 1
ATOM 638 N N . ASP A 1 83 ? -6.009 5.494 13.415 1.00 95.94 83 ASP A N 1
ATOM 639 C CA . ASP A 1 83 ? -7.031 6.534 13.580 1.00 95.94 83 ASP A CA 1
ATOM 640 C C . ASP A 1 83 ? -8.258 6.354 12.669 1.00 95.94 83 ASP A C 1
ATOM 642 O O . ASP A 1 83 ? -9.103 7.239 12.592 1.00 95.94 83 ASP A O 1
ATOM 646 N N . SER A 1 84 ? -8.384 5.197 12.013 1.00 95.94 84 SER A N 1
ATOM 647 C CA . SER A 1 84 ? -9.419 4.868 11.021 1.00 95.94 84 SER A CA 1
ATOM 648 C C . SER A 1 84 ? -9.331 5.636 9.697 1.00 95.94 84 SER A C 1
ATOM 650 O O . SER A 1 84 ? -10.178 5.434 8.831 1.00 95.94 84 SER A O 1
ATOM 652 N N . THR A 1 85 ? -8.298 6.455 9.479 1.00 97.06 85 THR A N 1
ATOM 653 C CA . THR A 1 85 ? -8.065 7.081 8.171 1.00 97.06 85 THR A CA 1
ATOM 654 C C . THR A 1 85 ? -7.734 6.012 7.131 1.00 97.06 85 THR A C 1
ATOM 656 O O . THR A 1 85 ? -6.912 5.124 7.362 1.00 97.06 85 THR A O 1
ATOM 659 N N . HIS A 1 86 ? -8.322 6.116 5.943 1.00 96.69 86 HIS A N 1
ATOM 660 C CA . HIS A 1 86 ? -7.998 5.256 4.811 1.00 96.69 86 HIS A CA 1
ATOM 661 C C . HIS A 1 86 ? -6.886 5.906 3.991 1.00 96.69 86 HIS A C 1
ATOM 663 O O . HIS A 1 86 ? -7.056 7.023 3.505 1.00 96.69 86 HIS A O 1
ATOM 669 N N . ARG A 1 87 ? -5.760 5.218 3.786 1.00 97.06 87 ARG A N 1
ATOM 670 C CA . ARG A 1 87 ? -4.594 5.761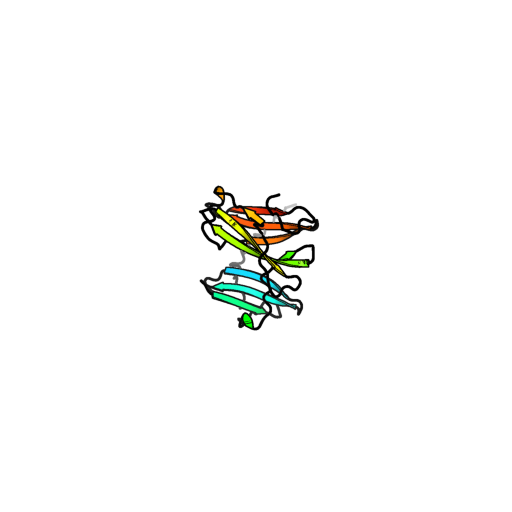 3.078 1.00 97.06 87 ARG A CA 1
ATOM 671 C C . ARG A 1 87 ? -4.137 4.878 1.925 1.00 97.06 87 ARG A C 1
ATOM 673 O O . ARG A 1 87 ? -4.017 3.664 2.059 1.00 97.06 87 ARG A O 1
ATOM 680 N N . ARG A 1 88 ? -3.850 5.494 0.782 1.00 95.38 88 ARG A N 1
ATOM 681 C CA . ARG A 1 88 ? -3.187 4.862 -0.365 1.00 95.38 88 ARG A CA 1
ATOM 682 C C . ARG A 1 88 ? -1.769 5.384 -0.438 1.00 95.38 88 ARG A C 1
ATOM 684 O O . ARG A 1 88 ? -1.586 6.593 -0.525 1.00 95.38 88 ARG A O 1
ATOM 691 N N . TYR A 1 89 ? -0.796 4.489 -0.412 1.00 94.88 89 TYR A N 1
ATOM 692 C CA . TYR A 1 89 ? 0.608 4.830 -0.597 1.00 94.88 89 TYR A CA 1
ATOM 693 C C . TYR A 1 89 ? 1.028 4.538 -2.037 1.00 94.88 89 TYR A C 1
ATOM 695 O O . TYR A 1 89 ? 0.558 3.572 -2.636 1.00 94.88 89 TYR A O 1
ATOM 703 N N . PHE A 1 90 ? 1.903 5.367 -2.595 1.00 94.38 90 PHE A N 1
ATOM 704 C CA . PHE A 1 90 ? 2.472 5.160 -3.926 1.00 94.38 90 PHE A CA 1
ATOM 705 C C . PHE A 1 90 ? 3.853 5.807 -4.017 1.00 94.38 90 PHE A C 1
ATOM 707 O O . PHE A 1 90 ? 4.164 6.730 -3.264 1.00 94.38 90 PHE A O 1
ATOM 714 N N . VAL A 1 91 ? 4.692 5.307 -4.920 1.00 95.25 91 VAL A N 1
ATOM 715 C CA . VAL A 1 91 ? 6.041 5.836 -5.129 1.00 95.25 91 VAL A CA 1
ATOM 716 C C . VAL A 1 91 ? 6.028 6.835 -6.277 1.00 95.25 91 VAL A C 1
ATOM 718 O O . VAL A 1 91 ? 5.492 6.561 -7.349 1.00 95.25 91 VAL A O 1
ATOM 721 N N . GLU A 1 92 ? 6.648 7.984 -6.046 1.00 96.00 92 GLU A N 1
ATOM 722 C CA . GLU A 1 92 ? 6.926 9.001 -7.053 1.00 96.00 92 GLU A CA 1
ATOM 723 C C . GLU A 1 92 ? 8.443 9.152 -7.195 1.00 96.00 92 GLU A C 1
ATOM 725 O O . GLU A 1 92 ? 9.161 9.178 -6.193 1.00 96.00 92 GLU A O 1
ATOM 730 N N . ILE A 1 93 ? 8.932 9.219 -8.433 1.00 94.12 93 ILE A N 1
ATOM 731 C CA . ILE A 1 93 ? 10.355 9.402 -8.733 1.00 94.12 93 ILE A CA 1
ATOM 732 C C . ILE A 1 93 ? 10.520 10.759 -9.398 1.00 94.12 93 ILE A C 1
ATOM 734 O O . ILE A 1 93 ? 9.958 11.010 -10.461 1.00 94.12 93 ILE A O 1
ATOM 738 N N . GLU A 1 94 ? 11.310 11.616 -8.764 1.00 92.44 94 GLU A N 1
ATOM 739 C CA . GLU A 1 94 ? 11.654 12.945 -9.262 1.00 92.44 94 GLU A CA 1
ATOM 740 C C . GLU A 1 94 ? 13.141 13.179 -8.986 1.00 92.44 94 GLU A C 1
ATOM 742 O O . GLU A 1 94 ? 13.596 12.992 -7.852 1.00 92.44 94 GLU A O 1
ATOM 747 N N . ASP A 1 95 ? 13.885 13.555 -10.030 1.00 90.38 95 ASP A N 1
ATOM 748 C CA . ASP A 1 95 ? 15.340 13.756 -10.010 1.00 90.38 95 ASP A CA 1
ATOM 749 C C . ASP A 1 95 ? 16.103 12.568 -9.393 1.00 90.38 95 ASP A C 1
ATOM 751 O O . ASP A 1 95 ? 16.836 12.715 -8.412 1.00 90.38 95 ASP A O 1
ATOM 755 N N . ASP A 1 96 ? 15.855 11.361 -9.918 1.00 88.12 96 ASP A N 1
ATOM 756 C CA . ASP A 1 96 ? 16.425 10.081 -9.453 1.00 88.12 96 ASP A CA 1
ATOM 757 C C . ASP A 1 96 ? 16.199 9.772 -7.960 1.00 88.12 96 ASP A C 1
ATOM 759 O O . ASP A 1 96 ? 16.799 8.858 -7.394 1.00 88.12 96 ASP A O 1
ATOM 763 N N . THR A 1 97 ? 15.298 10.509 -7.306 1.00 93.56 97 THR A N 1
ATOM 764 C CA . THR A 1 97 ? 14.947 10.309 -5.903 1.00 93.56 97 THR A CA 1
ATOM 765 C C . THR A 1 97 ? 13.555 9.702 -5.813 1.00 93.56 97 THR A C 1
ATOM 767 O O . THR A 1 97 ? 12.556 10.350 -6.132 1.00 93.56 97 THR A O 1
ATOM 770 N N . ALA A 1 98 ? 13.483 8.462 -5.332 1.00 95.88 98 ALA A N 1
ATOM 771 C CA . ALA A 1 98 ? 12.221 7.806 -5.027 1.00 95.88 98 ALA A CA 1
ATOM 772 C C . ALA A 1 98 ? 11.658 8.322 -3.694 1.00 95.88 98 ALA A C 1
ATOM 774 O O . ALA A 1 98 ? 12.336 8.350 -2.661 1.00 95.88 98 ALA A O 1
ATOM 775 N N . ARG A 1 99 ? 10.387 8.718 -3.710 1.00 96.62 99 ARG A N 1
ATOM 776 C CA . ARG A 1 99 ? 9.659 9.263 -2.563 1.00 96.62 99 ARG A CA 1
ATOM 777 C C . ARG A 1 99 ? 8.361 8.499 -2.381 1.00 96.62 99 ARG A C 1
ATOM 779 O O . ARG A 1 99 ? 7.610 8.298 -3.331 1.00 96.62 99 ARG A O 1
ATOM 786 N N . LEU A 1 100 ? 8.075 8.105 -1.147 1.00 97.12 100 LEU A N 1
ATOM 787 C CA . LEU A 1 100 ? 6.780 7.545 -0.793 1.00 97.12 100 LEU A CA 1
ATOM 788 C C . LEU A 1 100 ? 5.789 8.690 -0.586 1.00 97.12 100 LEU A C 1
ATOM 790 O O . LEU A 1 100 ? 5.986 9.551 0.273 1.00 97.12 100 LEU A O 1
ATOM 794 N N . LYS A 1 101 ? 4.718 8.702 -1.366 1.00 97.31 101 LYS A N 1
ATOM 795 C CA . LYS A 1 101 ? 3.620 9.669 -1.316 1.00 97.31 101 LYS A CA 1
ATOM 796 C C . LYS A 1 101 ? 2.354 8.968 -0.852 1.00 97.31 101 LYS A C 1
ATOM 798 O O . LYS A 1 101 ? 2.302 7.737 -0.781 1.00 97.31 101 LYS A O 1
ATOM 803 N N . SER A 1 102 ? 1.331 9.749 -0.528 1.00 97.50 102 SER A N 1
ATOM 804 C CA . SER A 1 102 ? 0.050 9.176 -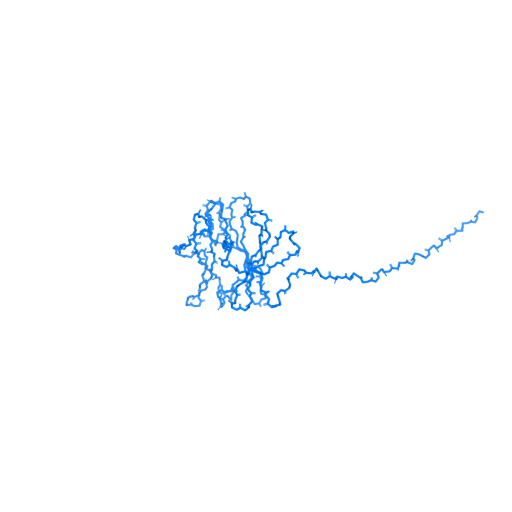0.149 1.00 97.50 102 SER A CA 1
ATOM 805 C C . SER A 1 102 ? -1.145 10.047 -0.501 1.00 97.50 102 SER A C 1
ATOM 807 O O . SER A 1 102 ? -1.029 11.249 -0.736 1.00 97.50 102 SER A O 1
ATOM 809 N N . GLN A 1 103 ? -2.302 9.398 -0.549 1.00 98.06 103 GLN A N 1
ATOM 810 C CA . GLN A 1 103 ? -3.606 10.039 -0.542 1.00 98.06 103 GLN A CA 1
ATOM 811 C C . GLN A 1 103 ? -4.428 9.495 0.624 1.00 98.06 103 GLN A C 1
ATOM 813 O O . GLN A 1 103 ? -4.384 8.288 0.884 1.00 98.06 103 GLN A O 1
ATOM 818 N N . SER A 1 104 ? -5.232 10.346 1.257 1.00 97.88 104 SER A N 1
ATOM 819 C CA . SER A 1 104 ? -6.090 9.966 2.385 1.00 97.88 104 SER A CA 1
ATOM 820 C C . SER A 1 104 ? -7.579 10.165 2.086 1.00 97.88 104 SER A C 1
ATOM 822 O O . SER A 1 104 ? -7.964 10.955 1.219 1.00 97.88 104 SER A O 1
ATOM 824 N N . SER A 1 105 ? -8.415 9.419 2.808 1.00 97.69 105 SER A N 1
ATOM 825 C CA . SER A 1 105 ? -9.873 9.529 2.832 1.00 97.69 105 SER A CA 1
ATOM 826 C C . SER A 1 105 ? -10.408 9.156 4.215 1.00 97.69 105 SER A C 1
ATOM 828 O O . SER A 1 105 ? -9.960 8.177 4.812 1.00 97.69 105 SER A O 1
ATOM 830 N N . ASP A 1 106 ? -11.426 9.878 4.680 1.00 96.38 106 ASP A N 1
ATOM 831 C CA . ASP A 1 106 ? -12.135 9.572 5.930 1.00 96.38 106 ASP A CA 1
ATOM 832 C C . ASP A 1 106 ? -13.156 8.430 5.773 1.00 96.38 106 ASP A C 1
ATOM 834 O O . ASP A 1 106 ? -13.669 7.913 6.758 1.00 96.38 106 ASP A O 1
ATOM 838 N N . SER A 1 107 ? -13.491 8.053 4.533 1.00 93.12 107 SER A N 1
ATOM 839 C CA . SER A 1 107 ? -14.571 7.096 4.230 1.00 93.12 107 SER A CA 1
ATOM 840 C C . SER A 1 107 ? -14.123 5.875 3.425 1.00 93.12 107 SER A C 1
ATOM 842 O O . SER A 1 107 ? -14.939 5.018 3.093 1.00 93.12 107 SER A O 1
ATOM 844 N N . GLY A 1 108 ? -12.853 5.827 3.016 1.00 91.50 108 GLY A N 1
ATOM 845 C CA . GLY A 1 108 ? -12.354 4.826 2.070 1.00 91.50 108 GLY A CA 1
ATOM 846 C C . GLY A 1 108 ? -12.788 5.072 0.623 1.00 91.50 108 GLY A C 1
ATOM 847 O O . GLY A 1 108 ? -12.453 4.280 -0.256 1.00 91.50 108 GLY A O 1
ATOM 848 N N . SER A 1 109 ? -13.481 6.183 0.359 1.00 90.69 109 SER A N 1
ATOM 849 C CA . SER A 1 109 ? -13.894 6.653 -0.966 1.00 90.69 109 SER A CA 1
ATOM 850 C C . SER A 1 109 ? -13.513 8.125 -1.154 1.00 90.69 109 SER A C 1
ATOM 852 O O . SER A 1 109 ? -13.459 8.874 -0.181 1.00 90.69 109 SER A O 1
ATOM 854 N N . GLY A 1 110 ? -13.216 8.550 -2.388 1.00 92.12 110 GLY A N 1
ATOM 855 C CA . GLY A 1 110 ? -12.795 9.931 -2.663 1.00 92.12 110 GLY A CA 1
ATOM 856 C C . GLY A 1 110 ? -11.475 10.288 -1.969 1.00 92.12 110 GLY A C 1
ATOM 857 O O . GLY A 1 110 ? -11.459 10.816 -0.862 1.00 92.12 110 GLY A O 1
ATOM 858 N N . PHE A 1 111 ? -10.356 9.982 -2.619 1.00 96.75 111 PHE A N 1
ATOM 859 C CA . PHE A 1 111 ? -9.021 10.192 -2.061 1.00 96.75 111 PHE A CA 1
ATOM 860 C C . PHE A 1 111 ? -8.457 11.555 -2.465 1.00 96.75 111 PHE A C 1
ATOM 862 O O . PHE A 1 111 ? -8.556 11.950 -3.627 1.00 96.75 111 PHE A O 1
ATOM 869 N N . SER A 1 112 ? -7.838 12.251 -1.511 1.00 97.88 112 SER A N 1
ATOM 870 C CA . SER A 1 112 ? -7.162 13.534 -1.734 1.00 97.88 112 SER A CA 1
ATOM 871 C C . SER A 1 112 ? -5.669 13.410 -1.465 1.00 97.88 112 SER A C 1
ATOM 873 O O . SER A 1 112 ? -5.261 12.655 -0.588 1.00 97.88 112 SER A O 1
ATOM 875 N N . MET A 1 113 ? -4.854 14.141 -2.227 1.00 98.06 113 MET A N 1
ATOM 876 C CA . MET A 1 113 ? -3.397 14.119 -2.083 1.00 98.06 113 MET A CA 1
ATOM 877 C C . MET A 1 113 ? -2.964 14.638 -0.712 1.00 98.06 113 MET A C 1
ATOM 879 O O . MET A 1 113 ? -3.330 15.751 -0.334 1.00 98.06 113 MET A O 1
ATOM 883 N N . ASP A 1 114 ? -2.144 13.860 -0.007 1.00 97.81 114 ASP A N 1
ATOM 884 C CA . ASP A 1 114 ? -1.526 14.307 1.235 1.00 97.81 114 ASP A CA 1
ATOM 885 C C . ASP A 1 114 ? -0.333 15.231 0.920 1.00 97.81 114 ASP A C 1
ATOM 887 O O . ASP A 1 114 ? 0.424 14.979 -0.026 1.00 97.81 114 ASP A O 1
ATOM 891 N N . PRO A 1 115 ? -0.111 16.305 1.696 1.00 96.00 115 PRO A N 1
ATOM 892 C CA . PRO A 1 115 ? 1.033 17.187 1.487 1.00 96.00 115 PRO A CA 1
ATOM 893 C C . PRO A 1 115 ? 2.352 16.466 1.786 1.00 96.00 115 PRO A C 1
ATOM 895 O O . PRO A 1 115 ? 2.416 15.653 2.697 1.00 96.00 115 PRO A O 1
ATOM 898 N N . GLY A 1 116 ? 3.441 16.805 1.094 1.00 94.94 116 GLY A N 1
ATOM 899 C CA . GLY A 1 116 ? 4.776 16.267 1.400 1.00 94.94 116 GLY A CA 1
ATOM 900 C C . GLY A 1 116 ? 4.955 14.778 1.073 1.00 94.94 116 GLY A C 1
ATOM 901 O O . GLY A 1 116 ? 4.237 14.224 0.241 1.00 94.94 116 GLY A O 1
ATOM 902 N N . ASN A 1 117 ? 5.951 14.147 1.699 1.00 95.88 117 ASN A N 1
ATOM 903 C CA . ASN A 1 117 ? 6.329 12.746 1.477 1.00 95.88 117 ASN A CA 1
ATOM 904 C C . ASN A 1 117 ? 6.288 11.997 2.814 1.00 95.88 117 ASN A C 1
ATOM 906 O O . ASN A 1 117 ? 6.502 12.602 3.860 1.00 95.88 117 ASN A O 1
ATOM 910 N N . ARG A 1 118 ? 6.017 10.694 2.765 1.00 96.94 118 ARG A N 1
ATOM 911 C CA . ARG A 1 118 ? 5.949 9.789 3.922 1.00 96.94 118 ARG A CA 1
ATOM 912 C C . ARG A 1 118 ? 7.305 9.190 4.269 1.00 96.94 118 ARG A C 1
ATOM 914 O O . ARG A 1 118 ? 7.549 8.815 5.406 1.00 96.94 118 ARG A O 1
ATOM 921 N N . TYR A 1 119 ? 8.145 9.052 3.248 1.00 96.94 119 TYR A N 1
ATOM 922 C CA . TYR A 1 119 ? 9.487 8.504 3.325 1.00 96.94 119 TYR A CA 1
ATOM 923 C C . TYR A 1 119 ? 10.275 8.904 2.074 1.00 96.94 119 TYR A C 1
ATOM 925 O O . TYR A 1 119 ? 9.693 9.084 0.998 1.00 96.94 119 TYR A O 1
ATOM 933 N N . VAL A 1 120 ? 11.591 9.039 2.208 1.00 95.88 120 VAL A N 1
ATOM 934 C CA . VAL A 1 120 ? 12.519 9.178 1.082 1.00 95.88 120 VAL A CA 1
ATOM 935 C C . VAL A 1 120 ? 13.389 7.934 1.082 1.00 95.88 120 VAL A C 1
ATOM 937 O O . VAL A 1 120 ? 14.068 7.665 2.071 1.00 95.88 120 VAL A O 1
ATOM 940 N N . PHE A 1 121 ? 13.342 7.172 -0.007 1.00 94.94 121 PHE A N 1
ATOM 941 C CA . PHE A 1 121 ? 14.097 5.930 -0.100 1.00 94.94 121 PHE A CA 1
ATOM 942 C C . PHE A 1 121 ? 15.594 6.206 -0.213 1.00 94.94 121 PHE A C 1
ATOM 944 O O . PHE A 1 121 ? 16.019 7.223 -0.769 1.00 94.94 121 PHE A O 1
ATOM 951 N N . SER A 1 122 ? 16.406 5.293 0.319 1.00 91.69 122 SER A N 1
ATOM 952 C CA . SER A 1 122 ? 17.855 5.392 0.189 1.00 91.69 122 SER A CA 1
ATOM 953 C C . SER A 1 122 ? 18.264 5.112 -1.255 1.00 91.69 122 SER A C 1
ATOM 955 O O . SER A 1 122 ? 17.676 4.261 -1.919 1.00 91.69 122 SER A O 1
ATOM 957 N N . SER A 1 123 ? 19.340 5.736 -1.736 1.00 89.06 123 SER A N 1
ATOM 958 C CA . SER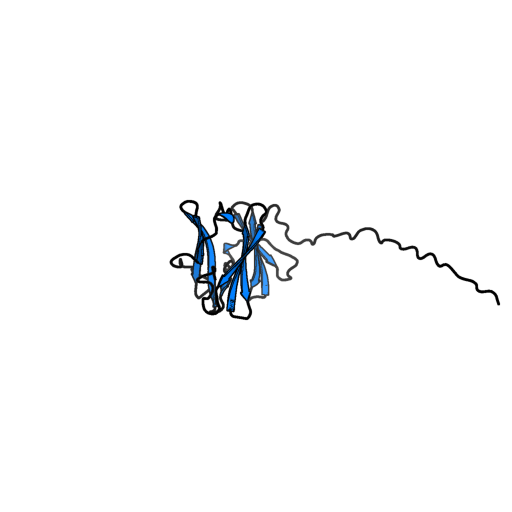 A 1 123 ? 19.923 5.382 -3.039 1.00 89.06 123 SER A CA 1
ATOM 959 C C . SER A 1 123 ? 20.319 3.900 -3.120 1.00 89.06 123 SER A C 1
ATOM 961 O O . SER A 1 123 ? 20.232 3.294 -4.185 1.00 89.06 123 SER A O 1
ATOM 963 N N . ASN A 1 124 ? 20.676 3.287 -1.986 1.00 89.12 124 ASN A N 1
ATOM 964 C CA . ASN A 1 124 ? 21.001 1.860 -1.888 1.00 89.12 124 ASN A CA 1
ATOM 965 C C . ASN A 1 124 ? 19.782 0.932 -2.048 1.00 89.12 124 ASN A C 1
ATOM 967 O O . ASN A 1 124 ? 19.955 -0.282 -2.165 1.00 89.12 124 ASN A O 1
ATOM 971 N N . ASP A 1 125 ? 18.560 1.470 -2.025 1.00 91.00 125 ASP A N 1
ATOM 972 C CA . ASP A 1 125 ? 17.341 0.698 -2.279 1.00 91.00 125 ASP A CA 1
ATOM 973 C C . ASP A 1 125 ? 17.135 0.454 -3.783 1.00 91.00 125 ASP A C 1
ATOM 975 O O . ASP A 1 125 ? 16.355 -0.419 -4.153 1.00 91.00 125 ASP A O 1
ATOM 979 N N . ALA A 1 126 ? 17.859 1.178 -4.650 1.00 89.25 126 ALA A N 1
ATOM 980 C CA . ALA A 1 126 ? 17.831 1.019 -6.106 1.00 89.25 126 ALA A CA 1
ATOM 981 C C . ALA A 1 126 ? 16.409 1.039 -6.712 1.00 89.25 126 ALA A C 1
ATOM 983 O O . ALA A 1 126 ? 16.128 0.367 -7.706 1.00 89.25 126 ALA A O 1
ATOM 984 N N . ILE A 1 127 ? 15.499 1.821 -6.121 1.00 90.62 127 ILE A N 1
ATOM 985 C CA . ILE A 1 127 ? 14.127 1.976 -6.614 1.00 90.62 127 ILE A CA 1
ATOM 986 C C . ILE A 1 127 ? 14.151 2.864 -7.858 1.00 90.62 127 ILE A C 1
ATOM 988 O O . ILE A 1 127 ? 14.314 4.078 -7.775 1.00 90.62 127 ILE A O 1
ATOM 992 N N . THR A 1 128 ? 13.988 2.233 -9.018 1.00 87.88 128 THR A N 1
ATOM 993 C CA . THR A 1 128 ? 14.049 2.877 -10.343 1.00 87.88 128 THR A CA 1
ATOM 994 C C . THR A 1 128 ? 12.680 3.041 -11.003 1.00 87.88 128 THR A C 1
ATOM 996 O O . THR A 1 128 ? 12.578 3.634 -12.075 1.00 87.88 128 THR A O 1
ATOM 999 N N . GLY A 1 129 ? 11.612 2.545 -10.370 1.00 87.88 129 GLY A N 1
ATOM 1000 C CA . GLY A 1 129 ? 10.244 2.654 -10.871 1.00 87.88 129 GLY A CA 1
ATOM 1001 C C . GLY A 1 129 ? 9.207 2.867 -9.762 1.00 87.88 129 GLY A C 1
ATOM 1002 O O . GLY A 1 129 ? 9.492 2.637 -8.587 1.00 87.88 129 GLY A O 1
ATOM 1003 N N . PRO A 1 130 ? 7.979 3.278 -10.128 1.00 86.56 130 PRO A N 1
ATOM 1004 C CA . PRO A 1 130 ? 6.891 3.512 -9.173 1.00 86.56 130 PRO A CA 1
ATOM 1005 C C . PRO A 1 130 ? 6.312 2.213 -8.584 1.00 86.56 130 PRO A C 1
ATOM 1007 O O . PRO A 1 130 ? 5.543 2.245 -7.624 1.00 86.56 130 PRO A O 1
ATOM 1010 N N . HIS A 1 131 ? 6.652 1.064 -9.169 1.00 84.12 131 HIS A N 1
ATOM 1011 C CA . HIS A 1 131 ? 6.171 -0.245 -8.750 1.00 84.12 131 HIS A CA 1
ATOM 1012 C C . HIS A 1 131 ? 7.155 -0.874 -7.767 1.00 84.12 131 HIS A C 1
ATOM 1014 O O . HIS A 1 131 ? 8.111 -1.533 -8.166 1.00 84.12 131 HIS A O 1
ATOM 1020 N N . VAL A 1 132 ? 6.899 -0.665 -6.479 1.00 87.00 132 VAL A N 1
ATOM 1021 C CA . VAL A 1 132 ? 7.614 -1.328 -5.386 1.00 87.00 132 VAL A CA 1
ATOM 1022 C C . VAL A 1 132 ? 6.684 -2.366 -4.773 1.00 87.00 132 VAL A C 1
ATOM 1024 O O . VAL A 1 132 ? 5.572 -2.034 -4.358 1.00 87.00 132 VAL A O 1
ATOM 1027 N N . TYR A 1 133 ? 7.129 -3.621 -4.711 1.00 85.81 133 TYR A N 1
ATOM 1028 C CA . TYR A 1 133 ? 6.399 -4.662 -3.992 1.00 85.81 133 TYR A CA 1
ATOM 1029 C C . TYR A 1 133 ? 6.441 -4.352 -2.503 1.00 85.81 133 TYR A C 1
ATOM 1031 O O . TYR A 1 133 ? 7.508 -4.388 -1.889 1.00 85.81 133 TYR A O 1
ATOM 1039 N N . ALA A 1 134 ? 5.284 -4.025 -1.937 1.00 89.50 134 ALA A N 1
ATOM 1040 C CA . ALA A 1 134 ? 5.171 -3.614 -0.553 1.00 89.50 134 ALA A CA 1
ATOM 1041 C C . ALA A 1 134 ? 3.864 -4.083 0.083 1.00 89.50 134 ALA A C 1
ATOM 1043 O O . ALA A 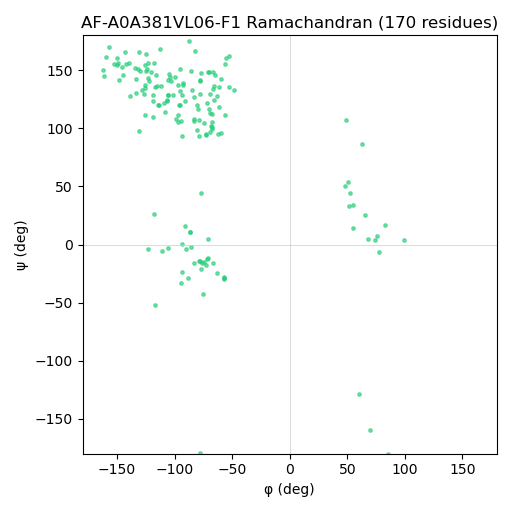1 134 ? 2.843 -4.236 -0.585 1.00 89.50 134 ALA A O 1
ATOM 1044 N N . THR A 1 135 ? 3.901 -4.258 1.399 1.00 90.88 135 THR A N 1
ATOM 1045 C CA . THR A 1 135 ? 2.725 -4.474 2.237 1.00 90.88 135 THR A CA 1
ATOM 1046 C C . THR A 1 135 ? 2.764 -3.549 3.445 1.00 90.88 135 THR A C 1
ATOM 1048 O O . THR A 1 135 ? 3.839 -3.175 3.921 1.00 90.88 135 THR A O 1
ATOM 1051 N N . TYR A 1 136 ? 1.581 -3.191 3.937 1.00 93.62 136 TYR A N 1
ATOM 1052 C CA . TYR A 1 136 ? 1.393 -2.297 5.072 1.00 93.62 136 TYR A CA 1
ATOM 1053 C C . TYR A 1 136 ? 0.601 -3.006 6.161 1.00 93.62 136 TYR A C 1
ATOM 1055 O O . TYR A 1 136 ? -0.355 -3.726 5.869 1.00 93.62 136 TYR A O 1
ATOM 1063 N N . PHE A 1 137 ? 0.972 -2.789 7.418 1.00 94.56 137 PHE A N 1
ATOM 1064 C CA . PHE A 1 137 ? 0.210 -3.296 8.554 1.00 94.56 137 PHE A CA 1
ATOM 1065 C C . PHE A 1 137 ? 0.347 -2.375 9.763 1.00 94.56 137 PHE A C 1
ATOM 1067 O O . PHE A 1 137 ? 1.342 -1.667 9.910 1.00 94.56 137 PHE A O 1
ATOM 1074 N N . ASN A 1 138 ? -0.658 -2.404 10.636 1.00 96.88 138 ASN A N 1
ATOM 1075 C CA . ASN A 1 138 ? -0.587 -1.751 11.939 1.00 96.88 138 ASN A CA 1
ATOM 1076 C C . ASN A 1 138 ? -0.188 -2.792 1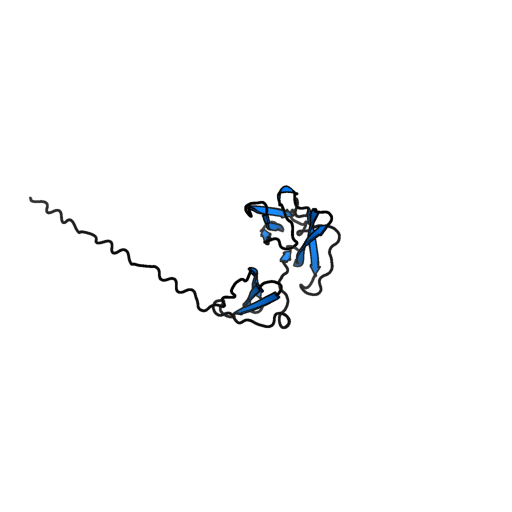2.977 1.00 96.88 138 ASN A C 1
ATOM 1078 O O . ASN A 1 138 ? -0.728 -3.902 12.966 1.00 96.88 138 ASN A O 1
ATOM 1082 N N . ASN A 1 139 ? 0.717 -2.450 13.886 1.00 94.75 139 ASN A N 1
ATOM 1083 C CA . ASN A 1 139 ? 0.970 -3.306 15.038 1.00 94.75 139 ASN A CA 1
ATOM 1084 C C . ASN A 1 139 ? 0.017 -2.976 16.202 1.00 94.75 139 ASN A C 1
ATOM 1086 O O . ASN A 1 139 ? -0.766 -2.026 16.155 1.00 94.75 139 ASN A O 1
ATOM 1090 N N . ALA A 1 140 ? 0.099 -3.763 17.277 1.00 94.88 140 ALA A N 1
ATOM 1091 C CA . ALA A 1 140 ? -0.749 -3.592 18.458 1.00 94.88 140 ALA A CA 1
ATOM 1092 C C . ALA A 1 140 ? -0.488 -2.288 19.242 1.00 94.88 140 ALA A C 1
ATOM 1094 O O . ALA A 1 140 ? -1.313 -1.908 20.069 1.00 94.88 140 ALA A O 1
ATOM 1095 N N . LEU A 1 141 ? 0.644 -1.618 19.002 1.00 94.75 141 LEU A N 1
ATOM 1096 C CA . LEU A 1 141 ? 1.012 -0.350 19.638 1.00 94.75 141 LEU A CA 1
ATOM 1097 C C . LEU A 1 141 ? 0.525 0.870 18.840 1.00 94.75 141 LEU A C 1
ATOM 1099 O O . LEU A 1 141 ? 0.667 1.996 19.308 1.00 94.75 141 LEU A O 1
ATOM 1103 N N . GLY A 1 142 ? -0.075 0.662 17.662 1.00 95.00 142 GLY A N 1
ATOM 1104 C CA . GLY A 1 142 ? -0.512 1.742 16.778 1.00 95.00 142 GLY A CA 1
ATOM 1105 C C . GLY A 1 142 ? 0.603 2.304 15.892 1.00 95.00 142 GLY A C 1
ATOM 1106 O O . GLY A 1 142 ? 0.447 3.394 15.345 1.00 95.00 142 GLY A O 1
ATOM 1107 N N . GLU A 1 143 ? 1.711 1.582 15.738 1.00 97.06 143 GLU A N 1
ATOM 1108 C CA . GLU A 1 143 ? 2.718 1.868 14.714 1.00 97.06 143 GLU A CA 1
ATOM 1109 C C . GLU A 1 143 ? 2.216 1.378 13.357 1.00 97.06 143 GLU A C 1
ATOM 1111 O O . GLU A 1 143 ? 1.526 0.356 13.261 1.00 97.06 143 GLU A O 1
ATOM 1116 N N . VAL A 1 144 ? 2.605 2.082 12.299 1.00 97.88 144 VAL A N 1
ATOM 1117 C CA . VAL A 1 144 ? 2.304 1.709 10.915 1.00 97.88 144 VAL A CA 1
ATOM 1118 C C . VAL A 1 144 ? 3.601 1.261 10.271 1.00 97.88 144 VAL A C 1
ATOM 1120 O O . VAL A 1 144 ? 4.550 2.035 10.216 1.00 97.88 144 VAL A O 1
ATOM 1123 N N . TYR A 1 145 ? 3.638 0.029 9.778 1.00 97.44 145 TYR A N 1
ATOM 1124 C CA . TYR A 1 145 ? 4.792 -0.537 9.090 1.00 97.44 145 TYR A CA 1
ATOM 1125 C C . TYR A 1 145 ? 4.551 -0.585 7.591 1.00 97.44 145 TYR A C 1
ATOM 1127 O O . TYR A 1 145 ? 3.443 -0.866 7.132 1.00 97.44 145 TYR A O 1
ATOM 1135 N N . MET A 1 146 ? 5.629 -0.397 6.841 1.00 96.12 146 MET A N 1
ATOM 1136 C CA . MET A 1 146 ? 5.745 -0.809 5.451 1.00 96.12 146 MET A CA 1
ATOM 1137 C C . MET A 1 146 ? 6.892 -1.806 5.350 1.00 96.12 146 MET A C 1
ATOM 1139 O O . MET A 1 146 ? 8.026 -1.486 5.706 1.00 96.12 146 MET A O 1
ATOM 1143 N N . VAL A 1 147 ? 6.606 -2.997 4.833 1.00 94.75 147 VAL A N 1
ATOM 1144 C CA . VAL A 1 147 ? 7.627 -3.961 4.411 1.00 94.75 147 VAL A CA 1
ATOM 1145 C C . VAL A 1 147 ? 7.663 -3.956 2.896 1.00 94.75 147 VAL A C 1
ATOM 1147 O O . VAL A 1 147 ? 6.615 -4.072 2.267 1.00 94.75 147 VAL A O 1
ATOM 1150 N N . TYR A 1 148 ? 8.845 -3.805 2.311 1.00 92.50 148 TYR A N 1
ATOM 1151 C CA . TYR A 1 148 ? 9.014 -3.684 0.867 1.00 92.50 148 TYR A CA 1
ATOM 1152 C C . TYR A 1 148 ? 10.258 -4.410 0.369 1.00 92.50 148 TYR A C 1
ATOM 1154 O O . TYR A 1 148 ? 11.204 -4.625 1.126 1.00 92.50 148 TYR A O 1
ATOM 1162 N N . LEU A 1 149 ? 10.243 -4.798 -0.904 1.00 90.56 149 LEU A N 1
ATOM 1163 C CA . LEU A 1 149 ? 11.385 -5.413 -1.576 1.00 90.56 149 LEU A CA 1
ATOM 1164 C C . LEU A 1 149 ? 12.202 -4.339 -2.297 1.00 90.56 149 LEU A C 1
ATOM 1166 O O . LEU A 1 149 ? 11.638 -3.530 -3.036 1.00 90.56 149 LEU A O 1
ATOM 1170 N N . ALA A 1 150 ? 13.512 -4.311 -2.049 1.00 90.44 150 ALA A N 1
ATOM 1171 C CA . ALA A 1 150 ? 14.423 -3.344 -2.657 1.00 90.44 150 ALA A CA 1
ATOM 1172 C C . ALA A 1 150 ? 15.900 -3.788 -2.624 1.00 90.44 150 ALA A C 1
ATOM 1174 O O . ALA A 1 150 ? 16.325 -4.599 -1.794 1.00 90.44 150 ALA A O 1
ATOM 1175 N N . GLY A 1 151 ? 16.720 -3.165 -3.473 1.00 81.81 151 GLY A N 1
ATOM 1176 C CA . GLY A 1 151 ? 18.135 -3.487 -3.684 1.00 81.81 151 GLY A CA 1
ATOM 1177 C C . GLY A 1 151 ? 18.361 -4.604 -4.711 1.00 81.81 151 GLY A C 1
ATOM 1178 O O . GLY A 1 151 ? 17.422 -5.155 -5.267 1.00 81.81 151 GLY A O 1
ATOM 1179 N N . GLU A 1 152 ? 19.626 -4.957 -4.958 1.00 71.88 152 GLU A N 1
ATOM 1180 C CA . GLU A 1 152 ? 20.019 -5.840 -6.076 1.00 71.88 152 GLU A CA 1
ATOM 1181 C C . GLU A 1 152 ? 19.466 -7.277 -6.017 1.00 71.88 152 GLU A C 1
ATOM 1183 O O . GLU A 1 152 ? 19.369 -7.929 -7.053 1.00 71.88 152 GLU A O 1
ATOM 1188 N N . ILE A 1 153 ? 19.123 -7.784 -4.827 1.00 73.44 153 ILE A N 1
ATOM 1189 C CA . ILE A 1 153 ? 18.584 -9.146 -4.623 1.00 73.44 153 ILE A CA 1
ATOM 1190 C C . ILE A 1 153 ? 17.162 -9.077 -4.027 1.00 73.44 153 ILE A C 1
ATOM 1192 O O . ILE A 1 153 ? 16.741 -9.988 -3.324 1.00 73.44 153 ILE A O 1
ATOM 1196 N N . ASP A 1 154 ? 16.420 -7.984 -4.258 1.00 69.75 154 ASP A N 1
ATOM 1197 C CA . ASP A 1 154 ? 15.059 -7.791 -3.723 1.00 69.75 154 ASP A CA 1
ATOM 1198 C C . ASP A 1 154 ? 14.971 -8.103 -2.217 1.00 69.75 154 ASP A C 1
ATOM 1200 O O . ASP A 1 154 ? 14.131 -8.870 -1.741 1.00 69.75 154 ASP A O 1
ATOM 1204 N N . ASN A 1 155 ? 15.888 -7.521 -1.440 1.00 85.38 155 ASN A N 1
ATOM 1205 C CA . ASN A 1 155 ? 15.923 -7.737 -0.001 1.00 85.38 155 ASN A CA 1
ATOM 1206 C C . ASN A 1 155 ? 14.673 -7.132 0.639 1.00 85.38 155 ASN A C 1
ATOM 1208 O O . ASN A 1 155 ? 14.327 -5.977 0.377 1.00 85.38 155 ASN A O 1
ATOM 1212 N N . ALA A 1 156 ? 14.040 -7.891 1.531 1.00 91.12 156 ALA A N 1
ATOM 1213 C CA . ALA A 1 156 ? 12.971 -7.365 2.363 1.00 91.12 156 ALA A CA 1
ATOM 1214 C C . ALA A 1 156 ? 13.532 -6.312 3.328 1.00 91.12 156 ALA A C 1
ATOM 1216 O O . ALA A 1 156 ? 14.461 -6.572 4.095 1.00 91.12 156 ALA A O 1
ATOM 1217 N N . ARG A 1 157 ? 12.948 -5.118 3.286 1.00 92.94 157 ARG A N 1
ATOM 1218 C CA . ARG A 1 157 ? 13.252 -3.979 4.151 1.00 92.94 157 ARG A CA 1
ATOM 1219 C C . ARG A 1 157 ? 11.989 -3.540 4.862 1.00 92.94 157 ARG A C 1
ATOM 1221 O O . ARG A 1 157 ? 10.885 -3.784 4.380 1.00 92.94 157 ARG A O 1
ATOM 1228 N N . SER A 1 158 ? 12.153 -2.876 5.997 1.00 94.00 158 SER A N 1
ATOM 1229 C CA . SER A 1 158 ? 11.040 -2.339 6.770 1.00 94.00 158 SER A CA 1
ATOM 1230 C C . SER A 1 158 ? 11.308 -0.909 7.192 1.00 94.00 158 SER A C 1
ATOM 1232 O O . SER A 1 158 ? 12.431 -0.569 7.560 1.00 94.00 158 SER A O 1
ATOM 1234 N N . ILE A 1 159 ? 10.255 -0.107 7.171 1.00 96.12 159 ILE A N 1
ATOM 1235 C CA . ILE A 1 159 ? 10.207 1.258 7.689 1.00 96.12 159 ILE A CA 1
ATOM 1236 C C . ILE A 1 159 ? 8.910 1.400 8.498 1.00 96.12 159 ILE A C 1
ATOM 1238 O O . ILE A 1 159 ? 7.947 0.668 8.235 1.00 96.12 159 ILE A O 1
ATOM 1242 N N . HIS A 1 160 ? 8.878 2.283 9.494 1.00 96.75 160 HIS A N 1
ATOM 1243 C CA . HIS A 1 160 ? 7.731 2.409 10.386 1.00 96.75 160 HIS A CA 1
ATOM 1244 C C . HIS A 1 160 ? 7.521 3.820 10.932 1.00 96.75 160 HIS A C 1
ATOM 1246 O O . HIS A 1 160 ? 8.442 4.629 10.997 1.00 96.75 160 HIS A O 1
ATOM 1252 N N . SER A 1 161 ? 6.280 4.107 11.319 1.00 96.81 161 SER A N 1
ATOM 1253 C CA . SER A 1 161 ? 5.927 5.328 12.037 1.00 96.81 161 SER A CA 1
ATOM 1254 C C . SER A 1 161 ? 5.720 5.040 13.513 1.00 96.81 161 SER A C 1
ATOM 1256 O O . SER A 1 161 ? 5.026 4.078 13.848 1.00 96.81 161 SER A O 1
ATOM 1258 N N . GLU A 1 162 ? 6.181 5.949 14.366 1.00 96.25 162 GLU A N 1
ATOM 1259 C CA . GLU A 1 162 ? 5.903 5.930 15.804 1.00 96.25 162 GLU A CA 1
ATOM 1260 C C . GLU A 1 162 ? 4.391 5.919 16.126 1.00 96.25 162 GLU A C 1
ATOM 1262 O O . GLU A 1 162 ? 3.571 6.414 15.333 1.00 96.25 162 GLU A O 1
ATOM 1267 N N . PRO A 1 163 ? 3.987 5.417 17.309 1.00 95.19 163 PRO A N 1
ATOM 1268 C CA . PRO A 1 163 ? 2.601 5.471 17.760 1.00 95.19 163 PRO A CA 1
ATOM 1269 C C . PRO A 1 163 ? 2.017 6.890 17.720 1.00 95.19 163 PRO A C 1
ATOM 1271 O O . PRO A 1 163 ? 2.639 7.861 18.151 1.00 95.19 163 PRO A O 1
ATOM 1274 N N . GLY A 1 164 ? 0.788 7.022 17.216 1.00 93.31 164 GLY A N 1
ATOM 1275 C CA . GLY A 1 164 ? 0.086 8.309 17.115 1.00 93.31 164 GLY A CA 1
ATOM 1276 C C . GLY A 1 164 ? 0.539 9.205 15.957 1.00 93.31 164 GLY A C 1
ATOM 1277 O O . GLY A 1 164 ? -0.113 10.210 15.685 1.00 93.31 164 GLY A O 1
ATOM 1278 N N . ASN A 1 165 ? 1.599 8.832 15.231 1.00 95.06 165 ASN A N 1
ATOM 1279 C CA . ASN A 1 165 ? 1.955 9.472 13.967 1.00 95.06 165 ASN A CA 1
ATOM 1280 C C . ASN A 1 165 ? 1.047 9.006 12.814 1.00 95.06 165 ASN A C 1
ATOM 1282 O O . ASN A 1 165 ? 0.923 9.712 11.822 1.00 95.06 165 ASN A O 1
ATOM 1286 N N . ASN A 1 166 ? 0.383 7.849 12.941 1.00 93.62 166 ASN A N 1
ATOM 1287 C CA . ASN A 1 166 ? -0.576 7.312 11.965 1.00 93.62 166 ASN A CA 1
ATOM 1288 C C . ASN A 1 166 ? -0.006 7.248 10.537 1.00 93.62 166 ASN A C 1
ATOM 1290 O O . ASN A 1 166 ? -0.663 7.653 9.576 1.00 93.62 166 ASN A O 1
ATOM 1294 N N . GLY A 1 167 ? 1.236 6.777 10.382 1.00 93.00 167 GLY A N 1
ATOM 1295 C CA . GLY A 1 167 ? 1.861 6.582 9.074 1.00 93.00 167 GLY A CA 1
ATOM 1296 C C . GLY A 1 167 ? 2.103 7.875 8.290 1.00 93.00 167 GLY A C 1
ATOM 1297 O O . GLY A 1 167 ? 2.111 7.826 7.053 1.00 93.00 167 GLY A O 1
ATOM 1298 N N . TRP A 1 168 ? 2.231 9.022 8.973 1.00 94.12 168 TRP A N 1
ATOM 1299 C CA . TRP A 1 168 ? 2.646 10.281 8.355 1.00 94.12 168 TRP A CA 1
ATOM 1300 C C . TRP A 1 168 ? 4.160 10.282 8.061 1.00 94.12 168 TRP A C 1
ATOM 1302 O O . TRP A 1 168 ? 4.559 10.677 6.973 1.00 94.12 168 TRP A O 1
ATOM 1312 N N . ASP A 1 169 ? 4.998 9.799 8.963 1.00 94.50 169 ASP A N 1
ATOM 1313 C CA . ASP A 1 169 ? 6.442 9.673 8.788 1.00 94.50 169 ASP A CA 1
ATOM 1314 C C . ASP A 1 169 ? 6.841 8.228 9.069 1.00 94.50 169 ASP A C 1
ATOM 1316 O O . ASP A 1 169 ? 6.705 7.756 10.193 1.00 94.50 169 ASP A O 1
ATOM 1320 N N . LEU A 1 170 ? 7.260 7.512 8.028 1.00 90.69 170 LEU A N 1
ATOM 1321 C CA . LEU A 1 170 ? 7.645 6.106 8.118 1.00 90.69 170 LEU A CA 1
ATOM 1322 C C . LEU A 1 170 ? 9.156 5.930 8.351 1.00 90.69 170 LEU A C 1
ATOM 1324 O O . LEU A 1 170 ? 9.621 4.804 8.412 1.00 90.69 170 LEU A O 1
ATOM 1328 N N . GLY A 1 171 ? 9.949 6.999 8.454 1.00 81.31 171 GLY A N 1
ATOM 1329 C CA . GLY A 1 171 ? 11.409 6.912 8.582 1.00 81.31 171 GLY A CA 1
ATOM 1330 C C . GLY A 1 171 ? 11.953 6.862 10.011 1.00 81.31 171 GLY A C 1
ATOM 1331 O O . GLY A 1 171 ? 13.136 7.161 10.179 1.00 81.31 171 GLY A O 1
ATOM 1332 N N . SER A 1 172 ? 11.109 6.575 11.010 1.00 60.91 172 SER A N 1
ATOM 133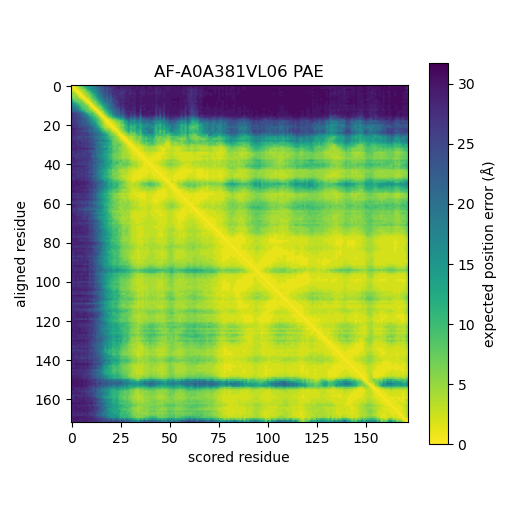3 C CA . SER A 1 172 ? 11.499 6.553 12.431 1.00 60.91 172 SER A CA 1
ATOM 1334 C C . SER A 1 172 ? 12.246 5.276 12.809 1.00 60.91 172 SER A C 1
ATOM 1336 O O . SER A 1 172 ? 11.984 4.222 12.177 1.00 60.91 172 SER A O 1
#

Secondary structure (DSSP, 8-state):
-----------------------SS---TTEEEEEEEE-TTS-EEEEEEETTEEEEEEESSSSS-EEE-GGGS----SEEPTTS-EEEEEEEEETTEEEEEEEEESSSSS-EEPSS-SEE--GGG---SS---EEEEE-TTS-EEEEEEETTTTEEEEEEEPTTSTTS--B-

pLDDT: mean 84.5, std 16.45, range [34.41, 98.06]

Organism: NCBI:txid408172

Radius of gyration: 23.58 Å; Cα contacts (8 Å, |Δi|>4): 320; chains: 1; bounding box: 41×88×45 Å

Solvent-accessible surface area (backbone atoms only — not comparable to full-atom values): 10442 Å² total; per-residue (Å²): 137,85,85,82,83,81,81,77,80,77,76,78,74,76,78,77,72,90,79,79,72,74,75,92,38,75,77,65,81,83,50,46,82,75,44,75,51,67,52,96,89,59,37,29,37,39,33,31,31,48,80,95,44,78,46,28,31,39,16,78,80,74,56,62,49,44,82,51,68,54,86,83,48,86,72,71,85,48,48,74,38,82,84,59,41,20,35,34,76,49,46,46,74,57,92,92,39,37,29,32,35,43,27,40,18,86,75,62,56,78,72,43,80,48,84,76,62,31,37,72,61,58,80,77,34,63,66,85,62,57,81,62,62,64,51,74,51,71,52,98,75,34,26,28,37,40,40,32,47,36,33,100,78,54,41,81,45,76,41,25,8,55,60,86,50,56,50,51,48,26,79,101